Protein AF-A0A543NN23-F1 (afdb_monomer_lite)

pLDDT: mean 76.33, std 14.1, range [45.09, 95.19]

Organism: NCBI:txid405555

Secondary structure (DSSP, 8-state):
-HHHHH-SS-S-EEEEE-S-S---TT---TTTTS-TTS-EEEEE-S--S---SPPSSSEEEEES--TTGGGHHHHHHHHHTT--TTSS---

Foldseek 3Di:
DCCLVPDDPDLEEEAEELVPPDCDDVLDAPCVNPDLNRAYEYENQDDDDDDSHDDDRRYYYHYHDDPCPCVVVVCVVCVVVVHDPVVDDDD

Sequence (91 aa):
MMVREHYRGHDRVVLVTDEQAWAGRNGEEPTRAVPDHVPVYTWNLAGYRRGHGPTGGNRHLFGGLSDAAFRMIPLLEAGERGHWPWESPAV

Structure (mmCIF, N/CA/C/O backbone):
data_AF-A0A543NN23-F1
#
_entry.id   AF-A0A543NN23-F1
#
loop_
_atom_site.group_PDB
_atom_site.id
_atom_site.type_symbol
_atom_site.label_atom_id
_atom_site.label_alt_id
_atom_site.label_comp_id
_atom_site.label_asym_id
_atom_site.label_entity_id
_atom_site.label_seq_id
_atom_site.pdbx_PDB_ins_code
_atom_site.Cartn_x
_atom_site.Cartn_y
_atom_site.Cartn_z
_atom_site.occupancy
_atom_site.B_iso_or_equiv
_atom_site.auth_seq_id
_atom_site.auth_comp_id
_atom_site.auth_asym_id
_atom_site.auth_atom_id
_atom_site.pdbx_PDB_model_num
ATOM 1 N N . MET A 1 1 ? 7.206 -13.691 -12.128 1.00 63.38 1 MET A N 1
ATOM 2 C CA . MET A 1 1 ? 6.992 -12.286 -11.716 1.00 63.38 1 MET A CA 1
ATOM 3 C C . MET A 1 1 ? 6.908 -12.308 -10.210 1.00 63.38 1 MET A C 1
ATOM 5 O O . MET A 1 1 ? 6.109 -13.091 -9.714 1.00 63.38 1 MET A O 1
ATOM 9 N N . MET A 1 2 ? 7.720 -11.507 -9.515 1.00 71.62 2 MET A N 1
ATOM 10 C CA . MET A 1 2 ? 7.897 -11.583 -8.057 1.00 71.62 2 MET A CA 1
ATOM 11 C C . MET A 1 2 ? 6.567 -11.684 -7.298 1.00 71.62 2 MET A C 1
ATOM 13 O O . MET A 1 2 ? 6.392 -12.622 -6.530 1.00 71.62 2 MET A O 1
ATOM 17 N N . VAL A 1 3 ? 5.590 -10.820 -7.595 1.00 83.06 3 VAL A N 1
ATOM 18 C CA . VAL A 1 3 ? 4.259 -10.883 -6.966 1.00 83.06 3 VAL A CA 1
ATOM 19 C C . VAL A 1 3 ? 3.541 -12.199 -7.280 1.00 83.06 3 VAL A C 1
ATOM 21 O O . VAL A 1 3 ? 3.148 -12.908 -6.364 1.00 83.06 3 VAL A O 1
ATOM 24 N N . ARG A 1 4 ? 3.425 -12.584 -8.559 1.00 82.50 4 ARG A N 1
ATOM 25 C CA . ARG A 1 4 ? 2.784 -13.849 -8.977 1.00 82.50 4 ARG A CA 1
ATOM 26 C C . ARG A 1 4 ? 3.410 -15.093 -8.336 1.00 82.50 4 ARG A C 1
ATOM 28 O O . ARG A 1 4 ? 2.730 -16.086 -8.121 1.00 82.50 4 ARG A O 1
ATOM 35 N N . GLU A 1 5 ? 4.712 -15.061 -8.095 1.00 85.19 5 GLU A N 1
ATOM 36 C CA . GLU A 1 5 ? 5.477 -16.192 -7.569 1.00 85.19 5 GLU A CA 1
ATOM 37 C C . GLU A 1 5 ? 5.403 -16.299 -6.040 1.00 85.19 5 GLU A C 1
ATOM 39 O O . GLU A 1 5 ? 5.336 -17.405 -5.492 1.00 85.19 5 GLU A O 1
ATOM 44 N N . HIS A 1 6 ? 5.357 -15.150 -5.362 1.00 86.69 6 HIS A N 1
ATOM 45 C CA . HIS A 1 6 ? 5.440 -15.067 -3.907 1.00 86.69 6 HIS A CA 1
ATOM 46 C C . HIS A 1 6 ? 4.098 -14.791 -3.232 1.00 86.69 6 HIS A C 1
ATOM 48 O O . HIS A 1 6 ? 3.992 -15.002 -2.032 1.00 86.69 6 HIS A O 1
ATOM 54 N N . TYR A 1 7 ? 3.057 -14.359 -3.947 1.00 90.06 7 TYR A N 1
ATOM 55 C CA . TYR A 1 7 ? 1.750 -14.139 -3.336 1.00 90.06 7 TYR A CA 1
ATOM 56 C C . TYR A 1 7 ? 1.117 -15.466 -2.886 1.00 90.06 7 TYR A C 1
ATOM 58 O O . TYR A 1 7 ? 0.885 -16.369 -3.691 1.00 90.06 7 TYR A O 1
ATOM 66 N N . ARG A 1 8 ? 0.835 -15.58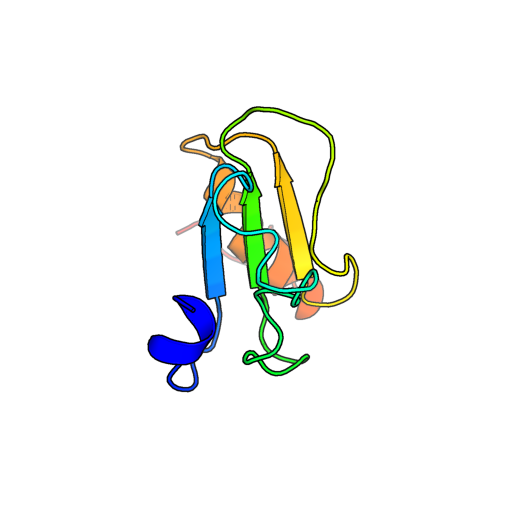5 -1.583 1.00 93.25 8 ARG A N 1
ATOM 67 C CA . ARG A 1 8 ? 0.267 -16.785 -0.942 1.00 93.25 8 ARG A CA 1
ATOM 68 C C . ARG A 1 8 ? -0.922 -16.438 -0.042 1.00 93.25 8 ARG A C 1
ATOM 70 O O . ARG A 1 8 ? -1.022 -16.939 1.068 1.00 93.25 8 ARG A O 1
ATOM 77 N N . GLY A 1 9 ? -1.806 -15.557 -0.517 1.00 93.06 9 GLY A N 1
ATOM 78 C CA . GLY A 1 9 ? -2.960 -15.102 0.268 1.00 93.06 9 GLY A CA 1
ATOM 79 C C . GLY A 1 9 ? -2.592 -14.093 1.356 1.00 93.06 9 GLY A C 1
ATOM 80 O O . GLY A 1 9 ? -3.196 -14.100 2.422 1.00 93.06 9 GLY A O 1
ATOM 81 N N . HIS A 1 10 ? -1.584 -13.252 1.101 1.00 95.19 10 HIS A N 1
ATOM 82 C CA . HIS A 1 10 ? -1.226 -12.168 2.014 1.00 95.19 10 HIS A CA 1
ATOM 83 C C . HIS A 1 10 ? -2.394 -11.190 2.180 1.00 95.19 10 HIS A C 1
ATOM 85 O O . HIS A 1 10 ? -3.118 -10.913 1.218 1.00 95.19 10 HIS A O 1
ATOM 91 N N . ASP A 1 11 ? -2.516 -10.646 3.387 1.00 93.44 11 ASP A N 1
ATOM 92 C CA . ASP A 1 11 ? -3.469 -9.605 3.781 1.00 93.44 11 ASP A CA 1
ATOM 93 C C . ASP A 1 11 ? -3.099 -8.225 3.219 1.00 93.44 11 ASP A C 1
ATOM 95 O O . ASP A 1 11 ? -3.955 -7.354 3.111 1.00 93.44 11 ASP A O 1
ATOM 99 N N . ARG A 1 12 ? -1.830 -8.034 2.843 1.00 93.38 12 ARG A N 1
ATOM 100 C CA . ARG A 1 12 ? -1.288 -6.817 2.231 1.00 93.38 12 ARG A CA 1
ATOM 101 C C . ARG A 1 12 ? -0.103 -7.142 1.334 1.00 93.38 12 ARG A C 1
ATOM 103 O O . ARG A 1 12 ? 0.604 -8.127 1.554 1.00 93.38 12 ARG A O 1
ATOM 110 N N . VAL A 1 13 ? 0.176 -6.279 0.363 1.00 92.69 13 VAL A N 1
ATOM 111 C CA . VAL A 1 13 ? 1.401 -6.363 -0.442 1.00 92.69 13 VAL A CA 1
ATOM 112 C C . VAL A 1 13 ? 2.090 -5.004 -0.474 1.00 92.69 13 VAL A C 1
ATOM 114 O O . VAL A 1 13 ? 1.479 -3.988 -0.790 1.00 92.69 13 VAL A O 1
ATOM 117 N N . VAL A 1 14 ? 3.382 -4.988 -0.159 1.00 91.62 14 VAL A N 1
ATOM 118 C CA . VAL A 1 14 ? 4.228 -3.795 -0.254 1.00 91.62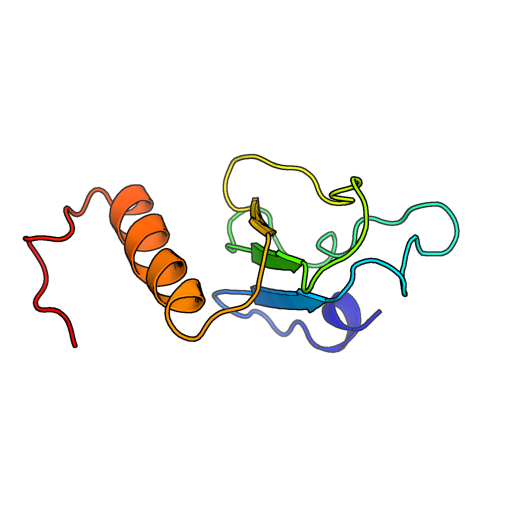 14 VAL A CA 1
ATOM 119 C C . VAL A 1 14 ? 5.272 -4.0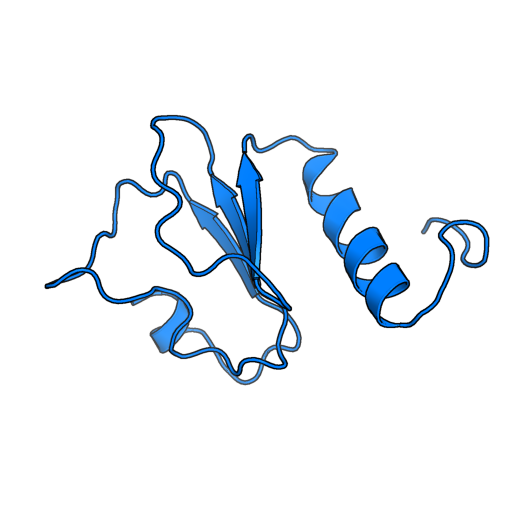38 -1.334 1.00 91.62 14 VAL A C 1
ATOM 121 O O . VAL A 1 14 ? 6.099 -4.940 -1.211 1.00 91.62 14 VAL A O 1
ATOM 124 N N . LEU A 1 15 ? 5.218 -3.254 -2.406 1.00 87.44 15 LEU A N 1
ATOM 125 C CA . LEU A 1 15 ? 6.194 -3.281 -3.486 1.00 87.44 15 LEU A CA 1
ATOM 126 C C . LEU A 1 15 ? 7.147 -2.106 -3.308 1.00 87.44 15 LEU A C 1
ATOM 128 O O . LEU A 1 15 ? 6.726 -0.955 -3.317 1.00 87.44 15 LEU A O 1
ATOM 132 N N . VAL A 1 16 ? 8.438 -2.394 -3.199 1.00 87.00 16 VAL A N 1
ATOM 133 C CA . VAL A 1 16 ? 9.499 -1.383 -3.212 1.00 87.00 16 VAL A CA 1
ATOM 134 C C . VAL A 1 16 ? 10.296 -1.585 -4.492 1.00 87.00 16 VAL A C 1
ATOM 136 O O . VAL A 1 16 ? 10.875 -2.651 -4.697 1.00 87.00 16 VAL A O 1
ATOM 139 N N . THR A 1 17 ? 10.264 -0.607 -5.395 1.00 79.50 17 THR A N 1
ATOM 140 C CA . THR A 1 17 ? 10.811 -0.757 -6.750 1.00 79.50 17 THR A CA 1
ATOM 141 C C . THR A 1 17 ? 11.260 0.586 -7.324 1.00 79.50 17 THR A C 1
ATOM 143 O O . THR A 1 17 ? 10.782 1.633 -6.914 1.00 79.50 17 THR A O 1
ATOM 146 N N . ASP A 1 18 ? 12.185 0.583 -8.277 1.00 73.00 18 ASP A N 1
ATOM 147 C CA . ASP A 1 18 ? 12.502 1.751 -9.110 1.00 73.00 18 ASP A CA 1
ATOM 148 C C . ASP A 1 18 ? 11.595 1.857 -10.356 1.00 73.00 18 ASP A C 1
ATOM 150 O O . ASP A 1 18 ? 11.763 2.761 -11.169 1.00 73.00 18 ASP A O 1
ATOM 154 N N . GLU A 1 19 ? 10.642 0.929 -10.517 1.00 62.78 19 GLU A N 1
ATOM 155 C CA . GLU A 1 19 ? 9.744 0.759 -11.672 1.00 62.78 19 GLU A CA 1
ATOM 156 C C . GLU A 1 19 ? 10.455 0.505 -13.023 1.00 62.78 19 GLU A C 1
ATOM 158 O O . GLU A 1 19 ? 9.788 0.275 -14.034 1.00 62.78 19 GLU A O 1
ATOM 163 N N . GLN A 1 20 ? 11.793 0.464 -13.062 1.00 57.84 20 GLN A N 1
ATOM 164 C CA . GLN A 1 20 ? 12.587 0.319 -14.291 1.00 57.84 20 GLN A CA 1
ATOM 165 C C . GLN A 1 20 ? 12.660 -1.131 -14.776 1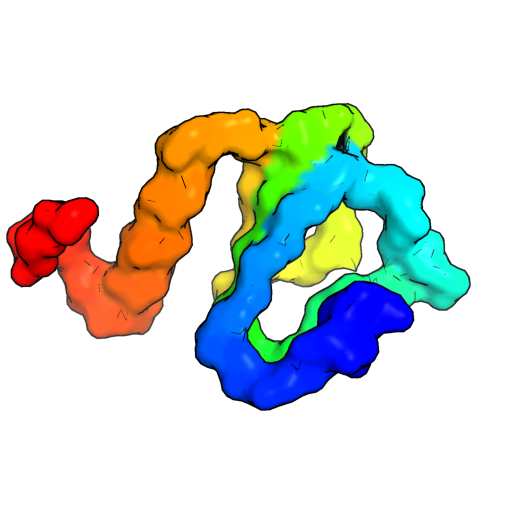.00 57.84 20 GLN A C 1
ATOM 167 O O . GLN A 1 20 ? 12.758 -1.390 -15.975 1.00 57.84 20 GLN A O 1
ATOM 172 N N . ALA A 1 21 ? 12.597 -2.095 -13.858 1.00 52.22 21 ALA A N 1
ATOM 173 C CA . ALA A 1 21 ? 12.835 -3.494 -14.196 1.00 52.22 21 ALA A CA 1
ATOM 174 C C . ALA A 1 21 ? 11.672 -4.181 -14.940 1.00 52.22 21 ALA A C 1
ATOM 176 O O . ALA A 1 21 ? 11.874 -5.271 -15.474 1.00 52.22 21 ALA A O 1
ATOM 177 N N . TRP A 1 22 ? 10.456 -3.613 -14.975 1.00 56.41 22 TRP A N 1
ATOM 178 C CA . TRP A 1 22 ? 9.289 -4.415 -15.370 1.00 56.41 22 TRP A CA 1
ATOM 179 C C . TRP A 1 22 ? 8.076 -3.649 -15.920 1.00 56.41 22 TRP A C 1
ATOM 181 O O . TRP A 1 22 ? 6.947 -3.847 -15.479 1.00 56.41 22 TRP A O 1
ATOM 191 N N . ALA A 1 23 ? 8.254 -2.937 -17.035 1.00 50.34 23 ALA A N 1
ATOM 192 C CA . ALA A 1 23 ? 7.243 -3.082 -18.084 1.00 50.34 23 ALA A CA 1
ATOM 193 C C . ALA A 1 23 ? 7.387 -4.526 -18.600 1.00 50.34 23 ALA A C 1
ATOM 195 O O . ALA A 1 23 ? 8.272 -4.808 -19.406 1.00 50.34 23 ALA A O 1
ATOM 196 N N . GLY A 1 24 ? 6.638 -5.485 -18.040 1.00 50.91 24 GLY A N 1
ATOM 197 C CA . GLY A 1 24 ? 6.727 -6.897 -18.440 1.00 50.91 24 GLY A CA 1
ATOM 198 C C . GLY A 1 24 ? 6.543 -7.092 -19.950 1.00 50.91 24 GLY A C 1
ATOM 199 O O . GLY A 1 24 ? 6.189 -6.152 -20.663 1.00 50.91 24 GLY A O 1
ATOM 200 N N . ARG A 1 25 ? 6.743 -8.318 -20.467 1.00 45.09 25 ARG A N 1
ATOM 201 C CA . ARG A 1 25 ? 6.367 -8.640 -21.860 1.00 45.09 25 ARG A CA 1
ATOM 202 C C . ARG A 1 25 ? 4.928 -8.142 -22.089 1.00 45.09 25 ARG A C 1
ATOM 204 O O . ARG A 1 25 ? 4.005 -8.692 -21.504 1.00 45.09 25 ARG A O 1
ATOM 211 N N . ASN A 1 26 ? 4.763 -7.100 -22.906 1.00 52.66 26 ASN A N 1
ATOM 212 C CA . ASN A 1 26 ? 3.489 -6.448 -23.246 1.00 52.66 26 ASN A CA 1
ATOM 213 C C . ASN A 1 26 ? 2.815 -5.562 -22.168 1.00 52.66 26 ASN A C 1
ATOM 215 O O . ASN A 1 26 ? 1.613 -5.339 -22.266 1.00 52.66 26 ASN A O 1
ATOM 219 N N . GLY A 1 27 ? 3.536 -5.027 -21.174 1.00 56.97 27 GLY A N 1
ATOM 220 C CA . GLY A 1 27 ? 2.946 -4.080 -20.204 1.00 56.97 27 GLY A CA 1
ATOM 221 C C . GLY A 1 27 ? 2.006 -4.731 -19.180 1.00 56.97 27 GLY A C 1
ATOM 222 O O . GLY A 1 27 ? 1.013 -4.133 -18.776 1.00 56.97 27 GLY A O 1
ATOM 223 N N . GLU A 1 28 ? 2.295 -5.980 -18.796 1.00 61.69 28 GLU A N 1
ATOM 224 C CA . GLU A 1 28 ? 1.542 -6.724 -17.779 1.00 61.69 28 GLU A CA 1
ATOM 225 C C . GLU A 1 28 ? 1.538 -5.976 -16.434 1.00 61.69 28 GLU A C 1
ATOM 227 O O . GLU A 1 28 ? 2.584 -5.555 -15.937 1.00 61.69 28 GLU A O 1
ATOM 232 N N . GLU A 1 29 ? 0.349 -5.835 -15.848 1.00 72.12 29 GLU A N 1
ATOM 233 C CA . GLU A 1 29 ? 0.141 -5.147 -14.576 1.00 72.12 29 GLU A CA 1
ATOM 234 C C . GLU A 1 29 ? 0.705 -5.996 -13.409 1.00 72.12 29 GLU A C 1
ATOM 236 O O . GLU A 1 29 ? 0.305 -7.157 -13.255 1.00 72.12 29 GLU A O 1
ATOM 241 N N . PRO A 1 30 ? 1.639 -5.467 -12.588 1.00 75.56 30 PRO A N 1
ATOM 242 C CA . PRO A 1 30 ? 2.374 -6.254 -11.595 1.00 75.56 30 PRO A CA 1
ATOM 243 C C . PRO A 1 30 ? 1.550 -6.870 -10.478 1.00 75.56 30 PRO A C 1
ATOM 245 O O . PRO A 1 30 ? 1.974 -7.850 -9.859 1.00 75.56 30 PRO A O 1
ATOM 248 N N . THR A 1 31 ? 0.391 -6.287 -10.206 1.00 82.69 31 THR A N 1
ATOM 249 C CA . THR A 1 31 ? -0.460 -6.649 -9.081 1.00 82.69 31 THR A CA 1
ATOM 250 C C . THR A 1 31 ? -1.645 -7.514 -9.499 1.00 82.69 31 THR A C 1
ATOM 252 O O . THR A 1 31 ? -2.443 -7.887 -8.648 1.00 82.69 31 THR A O 1
ATOM 255 N N . ARG A 1 32 ? -1.708 -7.967 -10.761 1.00 83.88 32 ARG A N 1
ATOM 256 C CA . ARG A 1 32 ? -2.815 -8.768 -11.312 1.00 83.88 32 ARG A CA 1
ATOM 257 C C . ARG A 1 32 ? -3.072 -10.075 -10.559 1.00 83.88 32 ARG A C 1
ATOM 259 O O . ARG A 1 32 ? -4.186 -10.589 -10.571 1.00 83.88 32 ARG A O 1
ATOM 266 N N . ALA A 1 33 ? -2.041 -10.647 -9.939 1.00 86.50 33 ALA A N 1
ATOM 267 C CA . ALA A 1 33 ? -2.166 -11.858 -9.125 1.00 86.50 33 ALA A CA 1
ATOM 268 C C . ALA A 1 33 ? -2.763 -11.597 -7.726 1.00 86.50 33 ALA A C 1
ATOM 270 O O . ALA A 1 33 ? -3.062 -12.549 -7.008 1.00 86.50 33 ALA A O 1
ATOM 271 N N . VAL A 1 34 ? -2.907 -10.330 -7.332 1.00 89.62 34 VAL A N 1
ATOM 272 C CA . VAL A 1 34 ? -3.424 -9.894 -6.035 1.00 89.62 34 VAL A CA 1
ATOM 273 C C . VAL A 1 34 ? -4.908 -9.542 -6.192 1.00 89.62 34 VAL A C 1
ATOM 275 O O . VAL A 1 34 ? -5.233 -8.710 -7.041 1.00 89.62 34 VAL A O 1
ATOM 278 N N . PRO A 1 35 ? -5.817 -10.126 -5.391 1.00 91.81 35 PRO A N 1
ATOM 279 C CA . PRO A 1 35 ? -7.232 -9.759 -5.406 1.00 91.81 35 PRO A CA 1
ATOM 280 C C . PRO A 1 35 ? -7.465 -8.261 -5.156 1.00 91.81 35 PRO A C 1
ATOM 282 O O . PRO A 1 35 ? -6.713 -7.617 -4.422 1.00 91.81 35 PRO A O 1
ATOM 285 N N . ASP A 1 36 ? -8.541 -7.701 -5.709 1.00 89.19 36 ASP A N 1
ATOM 286 C CA . ASP A 1 36 ? -8.851 -6.266 -5.583 1.00 89.19 36 ASP A CA 1
ATOM 287 C C . ASP A 1 36 ? -9.081 -5.827 -4.127 1.00 89.19 36 ASP A C 1
ATOM 289 O O . ASP A 1 36 ? -8.753 -4.706 -3.757 1.00 89.19 36 ASP A O 1
ATOM 293 N N . HIS A 1 37 ? -9.585 -6.718 -3.267 1.00 89.44 37 HIS A N 1
ATOM 294 C CA . HIS A 1 37 ? -9.821 -6.425 -1.848 1.00 89.44 37 HIS A CA 1
ATOM 295 C C . HIS A 1 37 ? -8.540 -6.398 -0.993 1.00 89.44 37 HIS A C 1
ATOM 297 O O . HIS A 1 37 ? -8.599 -5.990 0.160 1.00 89.44 37 HIS A O 1
ATOM 303 N N . VAL A 1 38 ? -7.398 -6.837 -1.531 1.00 92.62 38 VAL A N 1
ATOM 304 C CA . VAL A 1 38 ? -6.119 -6.850 -0.809 1.00 92.62 38 VAL A CA 1
ATOM 305 C C . VAL A 1 38 ? -5.355 -5.568 -1.143 1.00 92.62 38 VAL A C 1
ATOM 307 O O . VAL A 1 38 ? -5.091 -5.339 -2.328 1.00 92.62 38 VAL A O 1
ATOM 310 N N . PRO A 1 39 ? -4.984 -4.731 -0.156 1.00 92.62 39 PRO A N 1
ATOM 311 C CA . PRO A 1 39 ? -4.251 -3.495 -0.390 1.00 92.62 39 PRO A CA 1
ATOM 312 C C . PRO A 1 39 ? -2.846 -3.746 -0.930 1.00 92.62 39 PRO A C 1
ATOM 314 O O . PRO A 1 39 ? -2.091 -4.587 -0.430 1.00 92.62 39 PRO A O 1
ATOM 317 N N . VAL A 1 40 ? -2.493 -2.972 -1.958 1.00 91.62 40 VAL A N 1
ATOM 318 C CA . VAL A 1 40 ? -1.153 -2.941 -2.536 1.00 91.62 40 VAL A CA 1
ATOM 319 C C . VAL A 1 40 ? -0.585 -1.532 -2.461 1.00 91.62 40 VAL A C 1
ATOM 321 O O . VAL A 1 40 ? -1.143 -0.588 -3.021 1.00 91.62 40 VAL A O 1
ATOM 324 N N . TYR A 1 41 ? 0.560 -1.414 -1.798 1.00 90.69 41 TYR A N 1
ATOM 325 C CA . TYR A 1 41 ? 1.302 -0.172 -1.631 1.00 90.69 41 TYR A CA 1
ATOM 326 C C . TYR A 1 41 ? 2.595 -0.247 -2.439 1.00 90.69 41 TYR A C 1
ATOM 328 O O . TYR A 1 41 ? 3.459 -1.074 -2.154 1.00 90.69 41 TYR A O 1
ATOM 336 N N . THR A 1 42 ? 2.735 0.606 -3.448 1.00 87.94 42 THR A N 1
ATOM 337 C CA . THR A 1 42 ? 3.924 0.670 -4.303 1.00 87.94 42 THR A CA 1
ATOM 338 C C . THR A 1 42 ? 4.742 1.906 -3.950 1.00 87.94 42 THR A C 1
ATOM 340 O O . THR A 1 42 ? 4.235 3.020 -4.034 1.00 87.94 42 THR A O 1
ATOM 343 N N . TRP A 1 43 ? 6.007 1.723 -3.578 1.00 87.19 43 TRP A N 1
ATOM 344 C CA . TRP A 1 43 ? 6.991 2.790 -3.401 1.00 87.19 43 TRP A CA 1
ATOM 345 C C . TRP A 1 43 ? 7.962 2.814 -4.571 1.00 87.19 43 TRP A C 1
ATOM 347 O O . TRP A 1 43 ? 8.757 1.885 -4.729 1.00 87.19 43 TRP A O 1
ATOM 357 N N . ASN A 1 44 ? 7.923 3.901 -5.343 1.00 80.94 44 ASN A N 1
ATOM 358 C CA . ASN A 1 44 ? 8.930 4.198 -6.354 1.00 80.94 44 ASN A CA 1
ATOM 359 C C . ASN A 1 44 ? 10.155 4.870 -5.697 1.00 80.94 44 ASN A C 1
ATOM 361 O O . ASN A 1 44 ? 10.032 5.944 -5.099 1.00 80.94 44 ASN A O 1
ATOM 365 N N . LEU A 1 45 ? 11.332 4.243 -5.813 1.00 76.88 45 LEU A N 1
ATOM 366 C CA . LEU A 1 45 ? 12.576 4.639 -5.141 1.00 76.88 45 LEU A CA 1
ATOM 367 C C . LEU A 1 45 ? 13.192 5.961 -5.627 1.00 76.88 45 LEU A C 1
ATOM 369 O O . LEU A 1 45 ? 13.743 6.668 -4.789 1.00 76.88 45 LEU A O 1
ATOM 373 N N . ALA A 1 46 ? 13.100 6.289 -6.922 1.00 62.47 46 ALA A N 1
ATOM 374 C CA . ALA A 1 46 ? 13.421 7.577 -7.561 1.00 62.47 46 ALA A CA 1
ATOM 375 C C . ALA A 1 46 ? 13.840 7.349 -9.023 1.00 62.47 46 ALA A C 1
ATOM 377 O O . ALA A 1 46 ? 14.924 6.835 -9.290 1.00 62.47 46 ALA A O 1
ATOM 378 N N . GLY A 1 47 ? 13.038 7.849 -9.968 1.00 52.72 47 GLY A N 1
ATOM 379 C CA . GLY A 1 47 ? 13.511 8.150 -11.321 1.00 52.72 47 GLY A CA 1
ATOM 380 C C . GLY A 1 47 ? 12.506 7.848 -12.428 1.00 52.72 47 GLY A C 1
ATOM 381 O O . GLY A 1 47 ? 12.567 6.791 -13.034 1.00 52.72 47 GLY A O 1
ATOM 382 N N . TYR A 1 48 ? 11.684 8.846 -12.768 1.00 50.81 48 TYR A N 1
ATOM 383 C CA . TYR A 1 48 ? 10.821 8.960 -13.962 1.00 50.81 48 TYR A CA 1
ATOM 384 C C . TYR A 1 48 ? 9.355 8.483 -13.894 1.00 50.81 48 TYR A C 1
ATOM 386 O O . TYR A 1 48 ? 9.023 7.325 -14.089 1.00 50.81 48 TYR A O 1
ATOM 394 N N . ARG A 1 49 ? 8.480 9.497 -13.773 1.00 51.22 49 ARG A N 1
ATOM 395 C CA . ARG A 1 49 ? 7.173 9.808 -14.410 1.00 51.22 49 ARG A CA 1
ATOM 396 C C . ARG A 1 49 ? 6.145 8.734 -14.829 1.00 51.22 49 ARG A C 1
ATOM 398 O O . ARG A 1 49 ? 5.103 9.159 -15.324 1.00 51.22 49 ARG A O 1
ATOM 405 N N . ARG A 1 50 ? 6.330 7.423 -14.665 1.00 50.38 50 ARG A N 1
ATOM 406 C CA . ARG A 1 50 ? 5.276 6.440 -14.995 1.00 50.38 50 ARG A CA 1
ATOM 407 C C . ARG A 1 50 ? 5.005 5.457 -13.863 1.00 50.38 50 ARG A C 1
ATOM 409 O O . ARG A 1 50 ? 5.575 4.377 -13.856 1.00 50.38 50 ARG A O 1
ATOM 416 N N . GLY A 1 51 ? 4.007 5.784 -13.043 1.00 54.50 51 GLY A N 1
ATOM 417 C CA . GLY A 1 51 ? 3.278 4.764 -12.293 1.00 54.50 51 GLY A CA 1
ATOM 418 C C . GLY A 1 51 ? 2.617 3.796 -13.274 1.00 54.50 51 GLY A C 1
ATOM 419 O O . GLY A 1 51 ? 1.819 4.216 -14.111 1.00 54.50 51 GLY A O 1
ATOM 420 N N . HIS A 1 52 ? 3.009 2.524 -13.227 1.00 54.62 52 HIS A N 1
ATOM 421 C CA . HIS A 1 52 ? 2.574 1.501 -14.191 1.00 54.62 52 HIS A CA 1
ATOM 422 C C . HIS A 1 52 ? 1.331 0.717 -13.731 1.00 54.62 52 HIS A C 1
ATOM 424 O O . HIS A 1 52 ? 0.796 -0.083 -14.496 1.00 54.62 52 HIS A O 1
ATOM 430 N N . GLY A 1 53 ? 0.889 0.923 -12.486 1.00 56.91 53 GLY A N 1
ATOM 431 C CA . GLY A 1 53 ? -0.260 0.239 -11.893 1.00 56.91 53 GLY A CA 1
ATOM 432 C C . GLY A 1 53 ? -1.528 1.101 -11.877 1.00 56.91 53 GLY A C 1
ATOM 433 O O . GLY A 1 53 ? -1.430 2.332 -11.849 1.00 56.91 53 GLY A O 1
ATOM 434 N N . PRO A 1 54 ? -2.724 0.483 -11.879 1.00 56.50 54 PRO A N 1
ATOM 435 C CA . PRO A 1 54 ? -3.971 1.199 -11.643 1.00 56.50 54 PRO A CA 1
ATOM 436 C C . PRO A 1 54 ? -3.896 1.918 -10.294 1.00 56.50 54 PRO A C 1
ATOM 438 O O . PRO A 1 54 ? -3.500 1.331 -9.290 1.00 56.50 54 PRO A O 1
ATOM 441 N N . THR A 1 55 ? -4.264 3.195 -10.273 1.00 57.03 55 THR A N 1
ATOM 442 C CA . THR A 1 55 ? -4.404 3.979 -9.045 1.00 57.03 55 THR A CA 1
ATOM 443 C C . THR A 1 55 ? -5.887 4.109 -8.704 1.00 57.03 55 THR A C 1
ATOM 445 O O . THR A 1 55 ? -6.709 4.383 -9.578 1.00 57.03 55 THR A O 1
ATOM 448 N N . GLY A 1 56 ? -6.239 3.888 -7.436 1.00 63.25 56 GLY A N 1
ATOM 449 C CA . GLY A 1 56 ? -7.625 3.921 -6.955 1.00 6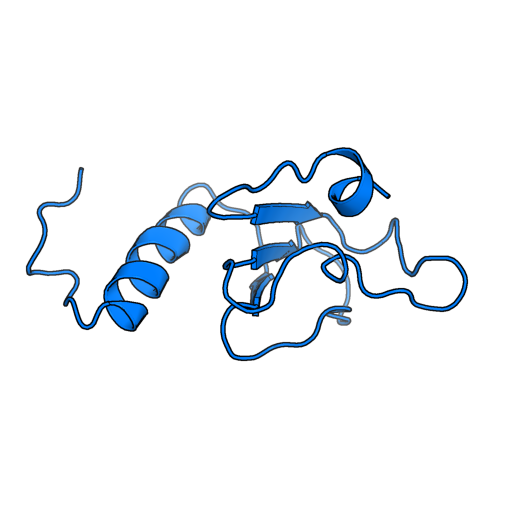3.25 56 GLY A CA 1
ATOM 450 C C . GLY A 1 56 ? -8.040 2.638 -6.234 1.00 63.25 56 GLY A C 1
ATOM 451 O O . GLY A 1 56 ? -7.508 1.560 -6.495 1.00 63.25 56 GLY A O 1
ATOM 452 N N . GLY A 1 57 ? -8.977 2.768 -5.290 1.00 79.38 57 GLY A N 1
ATOM 453 C CA . GLY A 1 57 ? -9.307 1.698 -4.346 1.00 79.38 57 GLY A CA 1
ATOM 454 C C . GLY A 1 57 ? -8.078 1.281 -3.533 1.00 79.38 57 GLY A C 1
ATOM 455 O O . GLY A 1 57 ? -7.308 2.129 -3.089 1.00 79.38 57 GLY A O 1
ATOM 456 N N . ASN A 1 58 ? -7.855 -0.028 -3.449 1.00 85.75 58 ASN A N 1
ATOM 457 C CA . ASN A 1 58 ? -6.797 -0.684 -2.677 1.00 85.75 58 ASN A CA 1
ATOM 458 C C . ASN A 1 58 ? -5.430 -0.709 -3.396 1.00 85.75 58 ASN A C 1
ATOM 460 O O . ASN A 1 58 ? -4.658 -1.664 -3.262 1.00 85.75 58 ASN A O 1
ATOM 464 N N . ARG A 1 59 ? -5.145 0.278 -4.251 1.00 88.25 59 ARG A N 1
ATOM 465 C CA . ARG A 1 59 ? -3.890 0.397 -5.011 1.00 88.25 59 ARG A CA 1
ATOM 466 C C . ARG A 1 59 ? -3.321 1.799 -4.824 1.00 88.25 59 ARG A C 1
ATOM 468 O O . ARG A 1 59 ? -3.853 2.778 -5.355 1.00 88.25 59 ARG A O 1
ATOM 475 N N . HIS A 1 60 ? -2.229 1.887 -4.070 1.00 87.88 60 HIS A N 1
ATOM 476 C CA . HIS A 1 60 ? -1.587 3.147 -3.702 1.00 87.88 60 HIS A CA 1
ATOM 477 C C . HIS A 1 60 ? -0.174 3.217 -4.270 1.00 87.88 60 HIS A C 1
ATOM 479 O O . HIS A 1 60 ? 0.598 2.264 -4.159 1.00 87.88 60 HIS A O 1
ATOM 485 N N . LEU A 1 61 ? 0.172 4.365 -4.844 1.00 85.25 61 LEU A N 1
ATOM 486 C CA . LEU A 1 61 ? 1.503 4.653 -5.361 1.00 85.25 61 LEU A CA 1
ATOM 487 C C . LEU A 1 61 ? 2.098 5.834 -4.596 1.00 85.25 61 LEU A C 1
ATOM 489 O O . LEU A 1 61 ? 1.485 6.898 -4.512 1.00 85.25 61 LEU A O 1
ATOM 493 N N . PHE A 1 62 ? 3.309 5.651 -4.085 1.00 84.56 62 PHE A N 1
ATOM 494 C CA . PHE A 1 62 ? 4.081 6.660 -3.374 1.00 84.56 62 PHE A CA 1
ATOM 495 C C . PHE A 1 62 ? 5.413 6.897 -4.077 1.00 84.56 62 PHE A C 1
ATOM 497 O O . PHE A 1 62 ? 6.047 5.969 -4.581 1.00 84.56 62 PHE A O 1
ATOM 504 N N . GLY A 1 63 ? 5.852 8.152 -4.082 1.00 82.81 63 GLY A N 1
ATOM 505 C CA . GLY A 1 63 ? 7.178 8.533 -4.551 1.00 82.81 63 GLY A CA 1
ATOM 506 C C . GLY A 1 63 ? 8.127 8.761 -3.382 1.00 82.81 63 GLY A C 1
ATOM 507 O O . GLY A 1 63 ? 7.758 9.425 -2.415 1.00 82.81 63 GLY A O 1
ATOM 508 N N . GLY A 1 64 ? 9.352 8.257 -3.513 1.00 78.06 64 GLY A N 1
ATOM 509 C CA . GLY A 1 64 ? 10.415 8.423 -2.530 1.00 78.06 64 GLY A CA 1
ATOM 510 C C . GLY A 1 64 ? 10.268 7.462 -1.352 1.00 78.06 64 GLY A C 1
ATOM 511 O O . GLY A 1 64 ? 9.247 7.433 -0.664 1.00 78.06 64 GLY A O 1
ATOM 512 N N . LEU A 1 65 ? 11.313 6.675 -1.100 1.00 80.50 65 LEU A N 1
ATOM 513 C CA . LEU A 1 65 ? 11.398 5.834 0.088 1.00 80.50 65 LEU A CA 1
ATOM 514 C C . LEU A 1 65 ? 12.160 6.583 1.184 1.00 80.50 65 LEU A C 1
ATOM 516 O O . LEU A 1 65 ? 13.304 6.985 0.999 1.00 80.50 65 LEU A O 1
ATOM 520 N N . SER A 1 66 ? 11.503 6.770 2.323 1.00 79.62 66 SER A N 1
ATOM 521 C CA . SER A 1 66 ? 12.088 7.314 3.551 1.00 79.62 66 SER A CA 1
ATOM 522 C C . SER A 1 66 ? 11.672 6.450 4.738 1.00 79.62 66 SER A C 1
ATOM 524 O O . SER A 1 66 ? 10.694 5.708 4.643 1.00 79.62 66 SER A O 1
ATOM 526 N N . ASP A 1 67 ? 12.343 6.593 5.878 1.00 77.88 67 ASP A N 1
ATOM 527 C CA . ASP A 1 67 ? 12.000 5.857 7.106 1.00 77.88 67 ASP A CA 1
ATOM 528 C C . ASP A 1 67 ? 10.559 6.123 7.573 1.00 77.88 67 ASP A C 1
ATOM 530 O O . ASP A 1 67 ? 9.907 5.268 8.170 1.00 77.88 67 ASP A O 1
ATOM 534 N N . ALA A 1 68 ? 10.022 7.307 7.267 1.00 80.94 68 ALA A N 1
ATOM 535 C CA . ALA A 1 68 ? 8.647 7.668 7.591 1.00 80.94 68 ALA A CA 1
ATOM 536 C C . ALA A 1 68 ? 7.617 7.086 6.611 1.00 80.94 68 ALA A C 1
ATOM 538 O O . ALA A 1 68 ? 6.423 7.110 6.903 1.00 80.94 68 ALA A O 1
ATOM 539 N N . ALA A 1 69 ? 8.044 6.572 5.457 1.00 83.31 69 ALA A N 1
ATOM 540 C CA . ALA A 1 69 ? 7.153 6.249 4.352 1.00 83.31 69 ALA A CA 1
ATOM 541 C C . ALA A 1 69 ? 6.129 5.164 4.721 1.00 83.31 69 ALA A C 1
ATOM 543 O O . ALA A 1 69 ? 4.937 5.314 4.456 1.00 83.31 69 ALA A O 1
ATOM 544 N N . PHE A 1 70 ? 6.555 4.128 5.445 1.00 85.62 70 PHE A N 1
ATOM 545 C CA . PHE A 1 70 ? 5.665 3.045 5.870 1.00 85.62 70 PHE A CA 1
ATOM 546 C C . PHE A 1 70 ? 4.606 3.467 6.895 1.00 85.62 70 PHE A C 1
ATOM 548 O O . PHE A 1 70 ? 3.615 2.758 7.057 1.00 85.62 70 PHE A O 1
ATOM 555 N N . ARG A 1 71 ? 4.735 4.646 7.526 1.00 88.56 71 ARG A N 1
ATOM 556 C CA . ARG A 1 71 ? 3.687 5.193 8.408 1.00 88.56 71 ARG A CA 1
ATOM 557 C C . ARG A 1 71 ? 2.397 5.521 7.656 1.00 88.56 71 ARG A C 1
ATOM 559 O O . ARG A 1 71 ? 1.350 5.634 8.283 1.00 88.56 71 ARG A O 1
ATOM 566 N N . MET A 1 72 ? 2.445 5.626 6.328 1.00 87.12 72 MET A N 1
ATOM 567 C CA . MET A 1 72 ? 1.250 5.829 5.509 1.00 87.12 72 MET A CA 1
ATOM 568 C C . MET A 1 72 ? 0.330 4.604 5.474 1.00 87.12 72 MET A C 1
ATOM 570 O O . MET A 1 72 ? -0.881 4.773 5.367 1.00 87.12 72 MET A O 1
ATOM 574 N N . ILE A 1 73 ? 0.874 3.388 5.599 1.00 89.44 73 ILE A N 1
ATOM 575 C CA . ILE A 1 73 ? 0.096 2.140 5.548 1.00 89.44 73 ILE A CA 1
ATOM 576 C C . ILE A 1 73 ? -0.985 2.099 6.638 1.00 89.44 73 ILE A C 1
ATOM 578 O O . ILE A 1 73 ? -2.163 2.033 6.289 1.00 89.44 73 ILE A O 1
ATOM 582 N N . PRO A 1 74 ? -0.649 2.186 7.944 1.00 87.75 74 PRO A N 1
ATOM 583 C CA . PRO A 1 74 ? -1.663 2.095 8.990 1.00 87.75 74 PRO A CA 1
ATOM 584 C C . PRO A 1 74 ? -2.690 3.231 8.921 1.00 87.75 74 PRO A C 1
ATOM 586 O O . PRO A 1 74 ? -3.841 3.012 9.282 1.00 87.75 74 PRO A O 1
ATOM 589 N N . LEU A 1 75 ? -2.313 4.417 8.425 1.00 85.25 75 LEU A N 1
ATOM 590 C CA . LEU A 1 75 ? -3.241 5.539 8.252 1.00 85.25 75 LEU A CA 1
ATOM 591 C C . LEU A 1 75 ? -4.285 5.263 7.165 1.00 85.25 75 LEU A C 1
ATOM 593 O O . LEU A 1 75 ? -5.466 5.535 7.372 1.00 85.25 75 LEU A O 1
ATOM 597 N N . LEU A 1 76 ? -3.864 4.713 6.024 1.00 86.38 76 LEU A N 1
ATOM 598 C CA . LEU A 1 76 ? -4.774 4.376 4.929 1.00 86.38 76 LEU A CA 1
ATOM 599 C C . LEU A 1 76 ? -5.711 3.234 5.316 1.00 86.38 76 LEU A C 1
ATOM 601 O O . LEU A 1 76 ? -6.917 3.343 5.121 1.00 86.38 76 LEU A O 1
ATOM 605 N N . GLU A 1 77 ? -5.185 2.189 5.952 1.00 88.44 77 GLU A N 1
ATOM 606 C CA . GLU A 1 77 ? -6.019 1.080 6.418 1.00 88.44 77 GLU A CA 1
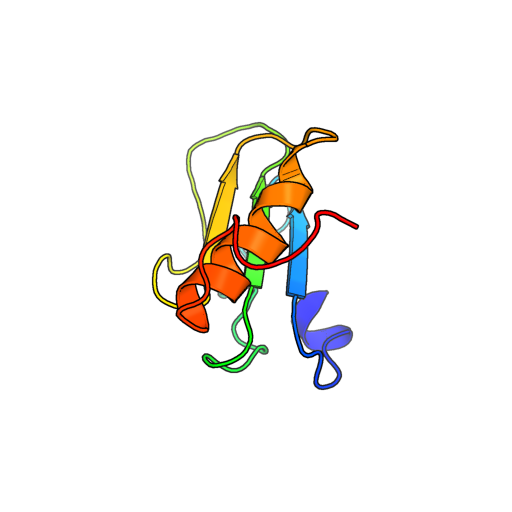ATOM 607 C C . GLU A 1 77 ? -6.979 1.490 7.543 1.00 88.44 77 GLU A C 1
ATOM 609 O O . GLU A 1 77 ? -8.089 0.969 7.634 1.00 88.44 77 GLU A O 1
ATOM 614 N N . ALA A 1 78 ? -6.574 2.405 8.432 1.00 84.69 78 ALA A N 1
ATOM 615 C CA . ALA A 1 78 ? -7.469 2.959 9.446 1.00 84.69 78 ALA A CA 1
ATOM 616 C C . ALA A 1 78 ? -8.602 3.767 8.800 1.00 84.69 78 ALA A C 1
ATOM 618 O O . ALA A 1 78 ? -9.762 3.559 9.153 1.00 84.69 78 ALA A O 1
ATOM 619 N N . GLY A 1 79 ? -8.279 4.605 7.809 1.00 76.69 79 GLY A N 1
ATOM 620 C CA . GLY A 1 79 ? -9.265 5.371 7.047 1.00 76.69 79 GLY A CA 1
ATOM 621 C C . GLY A 1 79 ? -10.284 4.486 6.323 1.00 76.69 79 GLY A C 1
ATOM 622 O O . GLY A 1 79 ? -11.479 4.757 6.395 1.00 76.69 79 GLY A O 1
ATOM 623 N N . GLU A 1 80 ? -9.845 3.388 5.699 1.00 77.00 80 GLU A N 1
ATOM 624 C CA . GLU A 1 80 ? -10.748 2.404 5.075 1.00 77.00 80 GLU A CA 1
ATOM 625 C C . GLU A 1 80 ? -11.670 1.714 6.086 1.00 77.00 80 GLU A C 1
ATOM 627 O O . GLU A 1 80 ? -12.828 1.429 5.785 1.00 77.00 80 GLU A O 1
ATOM 632 N N . ARG A 1 81 ? -11.179 1.480 7.307 1.00 76.38 81 ARG A N 1
ATOM 633 C CA . ARG A 1 81 ? -11.963 0.909 8.412 1.00 76.38 81 ARG A CA 1
ATOM 634 C C . ARG A 1 81 ? -12.836 1.943 9.139 1.00 76.38 81 ARG A C 1
ATOM 636 O O . ARG A 1 81 ? -13.547 1.576 10.069 1.00 76.38 81 ARG A O 1
ATOM 643 N N . GLY A 1 82 ? -12.805 3.212 8.723 1.00 77.00 82 GLY A N 1
ATOM 644 C CA . GLY A 1 82 ? -13.569 4.297 9.345 1.00 77.00 82 GLY A CA 1
ATOM 645 C C . GLY A 1 82 ? -13.029 4.746 10.706 1.00 77.00 82 GLY A C 1
ATOM 646 O O . GLY A 1 82 ? -13.761 5.370 11.469 1.00 77.00 82 GLY A O 1
ATOM 647 N N . HIS A 1 83 ? -11.771 4.429 11.011 1.00 78.06 83 HIS A N 1
ATOM 648 C CA . HIS A 1 83 ? -11.106 4.818 12.249 1.00 78.06 83 HIS A CA 1
ATOM 649 C C . HIS A 1 83 ? -10.270 6.070 12.055 1.00 78.06 83 HIS A C 1
ATOM 651 O O . HIS A 1 83 ? -9.518 6.199 11.083 1.00 78.06 83 HIS A O 1
ATOM 657 N N . TRP A 1 84 ? -10.340 6.966 13.031 1.00 75.19 84 TRP A N 1
ATOM 658 C CA . TRP A 1 84 ? -9.501 8.150 13.024 1.00 75.19 84 TRP A CA 1
ATOM 659 C C . TRP A 1 84 ? -8.145 7.897 13.693 1.00 75.19 84 TRP A C 1
ATOM 661 O O . TRP A 1 84 ? -8.068 7.170 14.684 1.00 75.19 84 TRP A O 1
ATOM 671 N N . PRO A 1 85 ? -7.057 8.542 13.227 1.00 68.25 85 PRO A N 1
ATOM 672 C CA . PRO A 1 85 ? -5.712 8.307 13.761 1.00 68.25 85 PRO A CA 1
ATOM 673 C C . PRO A 1 85 ? -5.546 8.599 15.260 1.00 68.25 85 PRO A C 1
ATOM 675 O O . PRO A 1 85 ? -4.627 8.078 15.877 1.00 68.25 85 PRO A O 1
ATOM 678 N N . TRP A 1 86 ? -6.410 9.428 15.852 1.00 79.69 86 TRP A N 1
ATOM 679 C CA . TRP A 1 86 ? -6.393 9.743 17.287 1.00 79.69 86 TRP A CA 1
ATOM 680 C C . TRP A 1 86 ? -7.160 8.732 18.154 1.00 79.69 86 TRP A C 1
ATOM 682 O O . TRP A 1 86 ? -7.111 8.827 19.377 1.00 79.69 86 TRP A O 1
ATOM 692 N N . GLU A 1 87 ? -7.876 7.781 17.551 1.00 81.56 87 GLU A N 1
ATOM 693 C CA . GLU A 1 87 ? -8.648 6.752 18.266 1.00 81.56 87 GLU A CA 1
ATOM 694 C C . GLU A 1 87 ? -7.796 5.535 18.648 1.00 81.56 87 GLU A C 1
ATOM 696 O O . GLU A 1 87 ? -8.207 4.732 19.482 1.00 81.56 87 GLU A O 1
ATOM 701 N N . SER A 1 88 ? -6.605 5.389 18.059 1.00 68.19 88 SER A N 1
ATOM 702 C CA . SER A 1 88 ? -5.663 4.306 18.360 1.00 68.19 88 SER A CA 1
ATOM 703 C C . SER A 1 88 ? -4.341 4.873 18.887 1.00 68.19 88 SER A C 1
ATOM 705 O O . SER A 1 88 ? -3.808 5.807 18.285 1.00 68.19 88 SER A O 1
ATOM 707 N N . PRO A 1 89 ? -3.766 4.328 19.976 1.00 57.53 89 PRO A N 1
ATOM 708 C CA . PRO A 1 89 ? -2.417 4.692 20.396 1.00 57.53 89 PRO A CA 1
ATOM 709 C C . PRO A 1 89 ? -1.422 4.361 19.279 1.00 57.53 89 PRO A C 1
ATOM 711 O O . PRO A 1 89 ? -1.467 3.265 18.718 1.00 57.53 89 PRO A O 1
ATOM 714 N N . ALA A 1 90 ? -0.522 5.292 18.957 1.00 57.12 90 ALA A N 1
ATOM 715 C CA . ALA A 1 90 ? 0.623 4.983 18.108 1.00 57.12 90 ALA A CA 1
ATOM 716 C C . ALA A 1 90 ? 1.478 3.920 18.820 1.00 57.12 90 ALA A C 1
ATOM 718 O O . ALA A 1 90 ? 1.894 4.142 19.958 1.00 57.12 90 ALA A O 1
ATOM 719 N N . VAL A 1 91 ? 1.673 2.769 18.171 1.00 55.50 91 VAL A N 1
ATOM 720 C CA . VAL A 1 91 ? 2.550 1.683 18.644 1.00 55.50 91 VAL A CA 1
ATOM 721 C C . VAL A 1 91 ? 3.998 2.002 18.297 1.00 55.50 91 VAL A C 1
ATOM 723 O O . VAL A 1 91 ? 4.229 2.476 17.159 1.00 55.50 91 VAL A O 1
#

Radius of gyration: 14.09 Å; chains: 1; bounding box: 27×27×44 Å